Protein AF-A0A6G1SXD2-F1 (afdb_monomer)

Mean predicted aligned error: 7.58 Å

Sequence (155 aa):
MSASPTSVEAATDRDWDAAERQAWNWFQMHGAQRMQLVNFFLVGGAFLTAGVGAALEARLPWIALAVSLAGAAVSIYFWLLEVRTKALVKLGEEALMKLEERLADRTGFPEIELSKQAQLRRRRFRTYGQVIPCLYASALIGFLIAATWTLLTGL

Structure (mmCIF, N/CA/C/O backbone):
data_AF-A0A6G1SXD2-F1
#
_entry.id   AF-A0A6G1SXD2-F1
#
loop_
_atom_site.group_PDB
_atom_site.id
_atom_site.type_symbol
_atom_site.label_atom_id
_atom_site.label_alt_id
_atom_site.label_comp_id
_atom_site.label_asym_id
_atom_site.label_entity_id
_atom_site.label_seq_id
_atom_site.pdbx_PDB_ins_code
_atom_site.Cartn_x
_atom_site.Cartn_y
_atom_site.Cartn_z
_atom_site.occupancy
_atom_site.B_iso_or_equiv
_atom_site.auth_seq_id
_atom_site.auth_comp_id
_atom_site.auth_asym_id
_atom_site.auth_atom_id
_atom_site.pdbx_PDB_model_num
ATOM 1 N N . MET A 1 1 ? -21.290 29.179 21.287 1.00 41.34 1 MET A N 1
ATOM 2 C CA . MET A 1 1 ? -22.221 28.226 20.648 1.00 41.34 1 MET A CA 1
ATOM 3 C C . MET A 1 1 ? -21.741 26.819 20.985 1.00 41.34 1 MET A C 1
ATOM 5 O O . MET A 1 1 ? -21.084 26.166 20.190 1.00 41.34 1 MET A O 1
ATOM 9 N N . SER A 1 2 ? -21.936 26.440 22.247 1.00 44.78 2 SER A N 1
ATOM 10 C CA . SER A 1 2 ? -21.520 25.170 22.842 1.00 44.78 2 SER A CA 1
ATOM 11 C C . SER A 1 2 ? -22.700 24.209 22.778 1.00 44.78 2 SER A C 1
ATOM 13 O O . SER A 1 2 ? -23.769 24.538 23.294 1.00 44.78 2 SER A O 1
ATOM 15 N N . ALA A 1 3 ? -22.534 23.049 22.148 1.00 44.47 3 ALA A N 1
ATOM 16 C CA . ALA A 1 3 ? -23.523 21.987 22.260 1.00 44.47 3 ALA A CA 1
ATOM 17 C C . ALA A 1 3 ? -23.651 21.587 23.743 1.00 44.47 3 ALA A C 1
ATOM 19 O O . ALA A 1 3 ? -22.659 21.265 24.395 1.00 44.47 3 ALA A O 1
ATOM 20 N N . SER A 1 4 ? -24.871 21.701 24.267 1.00 45.16 4 SER A N 1
ATOM 21 C CA . SER A 1 4 ? -25.275 21.297 25.616 1.00 45.16 4 SER A CA 1
ATOM 22 C C . SER A 1 4 ? -25.042 19.790 25.836 1.00 45.16 4 SER A C 1
ATOM 24 O O . SER A 1 4 ? -25.273 19.019 24.903 1.00 45.16 4 SER A O 1
ATOM 26 N N . PRO A 1 5 ? -24.651 19.334 27.044 1.00 55.38 5 PRO A N 1
ATOM 27 C CA . PRO A 1 5 ? -24.387 17.921 27.359 1.00 55.38 5 PRO A CA 1
ATOM 28 C C . PRO A 1 5 ? -25.643 17.021 27.443 1.00 55.38 5 PRO A C 1
ATOM 30 O O . PRO A 1 5 ? -25.554 15.882 27.890 1.00 55.38 5 PRO A O 1
ATOM 33 N N . THR A 1 6 ? -26.811 17.496 27.005 1.00 55.91 6 THR A N 1
ATOM 34 C CA . THR A 1 6 ? -28.128 16.878 27.250 1.00 55.91 6 THR A CA 1
ATOM 35 C C . THR A 1 6 ? -28.685 16.032 26.094 1.00 55.91 6 THR A C 1
ATOM 37 O O . THR A 1 6 ? -29.820 15.588 26.171 1.00 55.91 6 THR A O 1
ATOM 40 N N . SER A 1 7 ? -27.939 15.780 25.010 1.00 51.31 7 SER A N 1
ATOM 41 C CA . SER A 1 7 ? -28.412 14.921 23.897 1.00 51.31 7 SER A CA 1
ATOM 42 C C . SER A 1 7 ? -27.834 13.500 23.885 1.00 51.31 7 SER A C 1
ATOM 44 O O . SER A 1 7 ? -28.155 12.719 22.995 1.00 51.31 7 SER A O 1
ATOM 46 N N . VAL A 1 8 ? -26.988 13.145 24.859 1.00 56.03 8 VAL A N 1
ATOM 47 C CA . VAL A 1 8 ? -26.473 11.768 25.050 1.00 56.03 8 VAL A CA 1
ATOM 48 C C . VAL A 1 8 ? -27.427 10.934 25.931 1.00 56.03 8 VAL A C 1
ATOM 50 O O . VAL A 1 8 ? -27.190 9.758 26.202 1.00 56.03 8 VAL A O 1
ATOM 53 N N . GLU A 1 9 ? -28.532 11.540 26.369 1.00 54.09 9 GLU A N 1
ATOM 54 C CA . GLU A 1 9 ? -29.556 10.945 27.221 1.00 54.09 9 GLU A CA 1
ATOM 55 C C . GLU A 1 9 ? -30.370 9.898 26.426 1.00 54.09 9 GLU A C 1
ATOM 57 O O . GLU A 1 9 ? -31.164 10.227 25.549 1.00 54.09 9 GLU A O 1
ATOM 62 N N . ALA A 1 10 ? -30.101 8.622 26.737 1.00 59.25 10 ALA A N 1
ATOM 63 C CA . ALA A 1 10 ? -30.770 7.396 26.284 1.00 59.25 10 ALA A CA 1
ATOM 64 C C . ALA A 1 10 ? -30.675 7.031 24.785 1.00 59.25 10 ALA A C 1
ATOM 66 O O . ALA A 1 10 ? -31.685 6.751 24.143 1.00 59.25 10 ALA A O 1
ATOM 67 N N . ALA A 1 11 ? -29.457 6.911 24.239 1.00 63.88 11 ALA A N 1
ATOM 68 C CA . ALA A 1 11 ? -29.261 6.064 23.055 1.00 63.88 11 ALA A CA 1
ATOM 69 C C . ALA A 1 11 ? -29.821 4.659 23.348 1.00 63.88 11 ALA A C 1
ATOM 71 O O . ALA A 1 11 ? -29.396 4.015 24.317 1.00 63.88 11 ALA A O 1
ATOM 72 N N . THR A 1 12 ? -30.799 4.227 22.551 1.00 80.62 12 THR A N 1
ATOM 73 C CA . THR A 1 12 ? -31.498 2.950 22.732 1.00 80.62 12 THR A CA 1
ATOM 74 C C . THR A 1 12 ? -30.554 1.789 22.436 1.00 80.62 12 THR A C 1
ATOM 76 O O . THR A 1 12 ? -29.571 1.963 21.719 1.00 80.62 12 THR A O 1
ATOM 79 N N . ASP A 1 13 ? -30.844 0.584 22.930 1.00 79.50 13 ASP A N 1
ATOM 80 C CA . ASP A 1 13 ? -30.020 -0.600 22.622 1.00 79.50 13 ASP A CA 1
ATOM 81 C C . ASP A 1 13 ? -29.855 -0.805 21.103 1.00 79.50 13 ASP A C 1
ATOM 83 O O . ASP A 1 13 ? -28.775 -1.139 20.626 1.00 79.50 13 ASP A O 1
ATOM 87 N N . ARG A 1 14 ? -30.877 -0.441 20.313 1.00 83.31 14 ARG A N 1
ATOM 88 C CA . ARG A 1 14 ? -30.807 -0.448 18.842 1.00 83.31 14 ARG A CA 1
ATOM 89 C C . ARG A 1 14 ? -29.760 0.511 18.271 1.00 83.31 14 ARG A C 1
ATOM 91 O O . ARG A 1 14 ? -29.146 0.183 17.255 1.00 83.31 14 ARG A O 1
ATOM 98 N N . ASP A 1 15 ? -29.568 1.673 18.891 1.00 87.56 15 ASP A N 1
ATOM 99 C CA . ASP A 1 15 ? -28.593 2.676 18.450 1.00 87.56 15 ASP A CA 1
ATOM 100 C C . ASP A 1 15 ? -27.161 2.211 18.747 1.00 87.56 15 ASP A C 1
ATOM 102 O O . ASP A 1 15 ? -26.261 2.411 17.928 1.00 87.56 15 ASP A O 1
ATOM 106 N N . TRP A 1 16 ? -26.956 1.522 19.875 1.00 84.44 16 TRP A N 1
ATOM 107 C CA . TRP A 1 16 ? -25.674 0.901 20.225 1.00 84.44 16 TRP A CA 1
ATOM 108 C C . TRP A 1 16 ? -25.320 -0.238 19.281 1.00 84.44 16 TRP A C 1
ATOM 110 O O . TRP A 1 16 ? -24.223 -0.242 18.721 1.00 84.44 16 TRP A O 1
ATOM 120 N N . ASP A 1 17 ? -26.273 -1.130 19.016 1.00 87.00 17 ASP A N 1
ATOM 121 C CA . ASP A 1 17 ? -26.084 -2.214 18.060 1.00 87.00 17 ASP A CA 1
ATOM 122 C C . ASP A 1 17 ? -25.762 -1.675 16.654 1.00 87.00 17 ASP A C 1
ATOM 124 O O . ASP A 1 17 ? -24.983 -2.259 15.898 1.00 87.00 17 ASP A O 1
ATOM 128 N N . ALA A 1 18 ? -26.390 -0.561 16.255 1.00 90.06 18 ALA A N 1
ATOM 129 C CA . ALA A 1 18 ? -26.115 0.087 14.977 1.00 90.06 18 ALA A CA 1
ATOM 130 C C . ALA A 1 18 ? -24.699 0.682 14.930 1.00 90.06 18 ALA A C 1
ATOM 132 O O . ALA A 1 18 ? -24.002 0.494 13.931 1.00 90.06 18 ALA A O 1
ATOM 133 N N . ALA A 1 19 ? -24.261 1.344 16.005 1.00 89.56 19 ALA A N 1
ATOM 134 C CA . ALA A 1 19 ? -22.915 1.901 16.115 1.00 89.56 19 ALA A CA 1
ATOM 135 C C . ALA A 1 19 ? -21.832 0.808 16.097 1.00 89.56 19 ALA A C 1
ATOM 137 O O . ALA A 1 19 ? -20.840 0.942 15.379 1.00 89.56 19 ALA A O 1
ATOM 138 N N . GLU A 1 20 ? -22.043 -0.294 16.821 1.00 89.19 20 GLU A N 1
ATOM 139 C CA . GLU A 1 20 ? -21.151 -1.457 16.820 1.00 89.19 20 GLU A CA 1
ATOM 140 C C . GLU A 1 20 ? -21.047 -2.079 15.431 1.00 89.19 20 GLU A C 1
ATOM 142 O O . GLU A 1 20 ? -19.945 -2.214 14.894 1.00 89.19 20 GLU A O 1
ATOM 147 N N . ARG A 1 21 ? -22.188 -2.365 14.790 1.00 92.81 21 ARG A N 1
ATOM 148 C CA . ARG A 1 21 ? -22.210 -2.893 13.419 1.00 92.81 21 ARG A CA 1
ATOM 149 C C . ARG A 1 21 ? -21.494 -1.970 12.442 1.00 92.81 21 ARG A C 1
ATOM 151 O O . ARG A 1 21 ? -20.744 -2.447 11.594 1.00 92.81 21 ARG A O 1
ATOM 158 N N . GLN A 1 22 ? -21.704 -0.660 12.539 1.00 93.44 22 GLN A N 1
ATOM 159 C CA . GLN A 1 22 ? -21.039 0.303 11.666 1.00 93.44 22 GLN A CA 1
ATOM 160 C C . GLN A 1 22 ? -19.518 0.301 11.871 1.00 93.44 22 GLN A C 1
ATOM 162 O O . GLN A 1 22 ? -18.776 0.226 10.889 1.00 93.44 22 GLN A O 1
ATOM 167 N N . ALA A 1 23 ? -19.052 0.363 13.123 1.00 93.06 23 ALA A N 1
ATOM 168 C CA . ALA A 1 23 ? -17.629 0.359 13.453 1.00 93.06 23 ALA A CA 1
ATOM 169 C C . ALA A 1 23 ? -16.952 -0.948 13.010 1.00 93.06 23 ALA A C 1
ATOM 171 O O . ALA A 1 23 ? -15.892 -0.921 12.378 1.00 93.06 23 ALA A O 1
ATOM 172 N N . TRP A 1 24 ? -17.608 -2.082 13.259 1.00 92.50 24 TRP A N 1
ATOM 173 C CA . TRP A 1 24 ? -17.146 -3.401 12.847 1.00 92.50 24 TRP A CA 1
ATOM 174 C C . TRP A 1 24 ? -17.070 -3.545 11.326 1.00 92.50 24 TRP A C 1
ATOM 176 O O . TRP A 1 24 ? -16.031 -3.943 10.798 1.00 92.50 24 TRP A O 1
ATOM 186 N N . ASN A 1 25 ? -18.124 -3.154 10.603 1.00 95.25 25 ASN A N 1
ATOM 187 C CA . ASN A 1 25 ? -18.147 -3.191 9.140 1.00 95.25 25 ASN A CA 1
ATOM 188 C C . ASN A 1 25 ? -17.048 -2.307 8.540 1.00 95.25 25 ASN A C 1
ATOM 190 O O . ASN A 1 25 ? -16.365 -2.720 7.603 1.00 95.25 25 ASN A O 1
ATOM 194 N N . TRP A 1 26 ? -16.833 -1.111 9.096 1.00 94.06 26 TRP A N 1
ATOM 195 C CA . TRP A 1 26 ? -15.759 -0.219 8.663 1.00 94.06 26 TRP A CA 1
ATOM 196 C C . TRP A 1 26 ? -14.376 -0.844 8.869 1.00 94.06 26 TRP A C 1
ATOM 198 O O . TRP A 1 26 ? -13.549 -0.824 7.952 1.00 94.06 26 TRP A O 1
ATOM 208 N N . PHE A 1 27 ? -14.121 -1.399 10.058 1.00 93.25 27 PHE A N 1
ATOM 209 C CA . PHE A 1 27 ? -12.867 -2.073 10.386 1.00 93.25 27 PHE A CA 1
ATOM 210 C C . PHE A 1 27 ? -12.615 -3.269 9.460 1.00 93.25 27 PHE A C 1
ATOM 212 O O . PHE A 1 27 ? -11.547 -3.357 8.849 1.00 93.25 27 PHE A O 1
ATOM 219 N N . GLN A 1 28 ? -13.611 -4.146 9.299 1.00 94.25 28 GLN A N 1
ATOM 220 C CA . GLN A 1 28 ? -13.518 -5.319 8.433 1.00 94.25 28 GLN A CA 1
ATOM 221 C C . GLN A 1 28 ? -13.253 -4.943 6.975 1.00 94.25 28 GLN A C 1
ATOM 223 O O . GLN A 1 28 ? -12.346 -5.501 6.358 1.00 94.25 28 GLN A O 1
ATOM 228 N N . MET A 1 29 ? -14.002 -3.979 6.432 1.00 94.69 29 MET A N 1
ATOM 229 C CA . MET A 1 29 ? -13.871 -3.553 5.039 1.00 94.69 29 MET A CA 1
ATOM 230 C C . MET A 1 29 ? -12.447 -3.077 4.731 1.00 94.69 29 MET A C 1
ATOM 232 O O . MET A 1 29 ? -11.819 -3.556 3.787 1.00 94.69 29 MET A O 1
ATOM 236 N N . HIS A 1 30 ? -11.899 -2.179 5.554 1.00 92.25 30 HIS A N 1
ATOM 237 C CA . HIS A 1 30 ? -10.548 -1.658 5.337 1.00 92.25 30 HIS A CA 1
ATOM 238 C C . HIS A 1 30 ? -9.460 -2.693 5.667 1.00 92.25 30 HIS A C 1
ATOM 240 O O . HIS A 1 30 ? -8.399 -2.697 5.039 1.00 92.25 30 HIS A O 1
ATOM 246 N N . GLY A 1 31 ? -9.720 -3.604 6.610 1.00 90.69 31 GLY A N 1
ATOM 247 C CA . GLY A 1 31 ? -8.841 -4.738 6.898 1.00 90.69 31 GLY A CA 1
ATOM 248 C C . GLY A 1 31 ? -8.714 -5.680 5.698 1.00 90.69 31 GLY A C 1
ATOM 249 O O . GLY A 1 31 ? -7.602 -6.041 5.309 1.00 90.69 31 GLY A O 1
ATOM 250 N N . ALA A 1 32 ? -9.838 -6.011 5.059 1.00 92.88 32 ALA A N 1
ATOM 251 C CA . ALA A 1 32 ? -9.879 -6.831 3.851 1.00 92.88 32 ALA A CA 1
ATOM 252 C C . ALA A 1 32 ? -9.231 -6.124 2.649 1.00 92.88 32 ALA A C 1
ATOM 254 O O . ALA A 1 32 ? -8.434 -6.733 1.930 1.00 92.88 32 ALA A O 1
ATOM 255 N N . GLN A 1 33 ? -9.495 -4.824 2.473 1.00 91.94 33 GLN A N 1
ATOM 256 C CA . GLN A 1 33 ? -8.901 -4.014 1.405 1.00 91.94 33 GLN A CA 1
ATOM 257 C C . GLN A 1 33 ? -7.365 -4.059 1.437 1.00 91.94 33 GLN A C 1
ATOM 259 O O . GLN A 1 33 ? -6.724 -4.152 0.391 1.00 91.94 33 GLN A O 1
ATOM 264 N N . ARG A 1 34 ? -6.761 -4.058 2.633 1.00 90.50 34 ARG A N 1
ATOM 265 C CA . ARG A 1 34 ? -5.307 -4.163 2.811 1.00 90.50 34 ARG A CA 1
ATOM 266 C C . ARG A 1 34 ? -4.732 -5.455 2.225 1.00 90.50 34 ARG A C 1
ATOM 268 O O . ARG A 1 34 ? -3.751 -5.411 1.488 1.00 90.50 34 ARG A O 1
ATO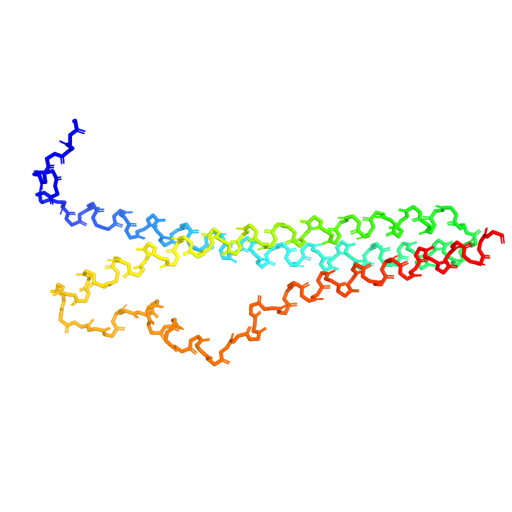M 275 N N . MET A 1 35 ? -5.352 -6.598 2.524 1.00 91.56 35 MET A N 1
ATOM 276 C CA . MET A 1 35 ? -4.915 -7.896 1.994 1.00 91.56 35 MET A CA 1
ATOM 277 C C . MET A 1 35 ? -5.102 -7.977 0.478 1.00 91.56 35 MET A C 1
ATOM 279 O O . MET A 1 35 ? -4.248 -8.513 -0.227 1.00 91.56 35 MET A O 1
ATOM 283 N N . GLN A 1 36 ? -6.186 -7.393 -0.038 1.00 94.81 36 GLN A N 1
ATOM 284 C CA . GLN A 1 36 ? -6.449 -7.361 -1.473 1.00 94.81 36 GLN A CA 1
ATOM 285 C C . GLN A 1 36 ? -5.409 -6.522 -2.237 1.00 94.81 36 GLN A C 1
ATOM 287 O O . GLN A 1 36 ? -4.932 -6.950 -3.287 1.00 94.81 36 GLN A O 1
ATOM 292 N N . LEU A 1 37 ? -5.001 -5.371 -1.689 1.00 93.81 37 LEU A N 1
ATOM 293 C CA . LEU A 1 37 ? -3.939 -4.534 -2.261 1.00 93.81 37 LEU A CA 1
ATOM 294 C C . LEU A 1 37 ? -2.600 -5.278 -2.343 1.00 93.81 37 LEU A C 1
ATOM 296 O O . LEU A 1 37 ? -1.937 -5.214 -3.376 1.00 93.81 37 LEU A O 1
ATOM 300 N N . VAL A 1 38 ? -2.225 -6.025 -1.300 1.00 93.56 38 VAL A N 1
ATOM 301 C CA . VAL A 1 38 ? -0.998 -6.841 -1.316 1.00 93.56 38 VAL A CA 1
ATOM 302 C C . VAL A 1 38 ? -1.052 -7.884 -2.432 1.00 93.56 38 VAL A C 1
ATOM 304 O O . VAL A 1 38 ? -0.090 -8.021 -3.185 1.00 93.56 38 VAL A O 1
ATOM 307 N N . ASN A 1 39 ? -2.182 -8.577 -2.593 1.00 95.38 39 ASN A N 1
ATOM 308 C CA . ASN A 1 39 ? -2.345 -9.574 -3.653 1.00 95.38 39 ASN A CA 1
ATOM 309 C C . ASN A 1 39 ? -2.203 -8.955 -5.051 1.00 95.38 39 ASN A C 1
ATOM 311 O O . ASN A 1 39 ? -1.472 -9.488 -5.885 1.00 95.38 39 ASN A O 1
ATOM 315 N N . PHE A 1 40 ? -2.846 -7.809 -5.301 1.00 95.94 40 PHE A N 1
ATOM 316 C CA . PHE A 1 40 ? -2.705 -7.106 -6.579 1.00 95.94 40 PHE A CA 1
ATOM 317 C C . PHE A 1 40 ? -1.274 -6.643 -6.835 1.00 95.94 40 PHE A C 1
ATOM 319 O O . PHE A 1 40 ? -0.794 -6.754 -7.962 1.00 95.94 40 PHE A O 1
ATOM 326 N N . PHE A 1 41 ? -0.578 -6.172 -5.799 1.00 96.56 41 PHE A N 1
ATOM 327 C CA . PHE A 1 41 ? 0.817 -5.783 -5.926 1.00 96.56 41 PHE A CA 1
ATOM 328 C C . PHE A 1 41 ? 1.723 -6.963 -6.269 1.00 96.56 41 PHE A C 1
ATOM 330 O O . PHE A 1 41 ? 2.576 -6.828 -7.135 1.00 96.56 41 PHE A O 1
ATOM 337 N N . LEU A 1 42 ? 1.548 -8.119 -5.623 1.00 96.38 42 LEU A N 1
ATOM 338 C CA . LEU A 1 42 ? 2.369 -9.299 -5.900 1.00 96.38 42 LEU A CA 1
ATOM 339 C C . LEU A 1 42 ? 2.196 -9.777 -7.343 1.00 96.38 42 LEU A C 1
ATOM 341 O O . LEU A 1 42 ? 3.183 -10.031 -8.029 1.00 96.38 42 LEU A O 1
ATOM 345 N N . VAL A 1 43 ? 0.951 -9.847 -7.820 1.00 97.69 43 VAL A N 1
ATOM 346 C CA . VAL A 1 43 ? 0.650 -10.261 -9.196 1.00 97.69 43 VAL A CA 1
ATOM 347 C C . VAL A 1 43 ? 1.167 -9.226 -10.197 1.00 97.69 43 VAL A C 1
ATOM 349 O O . VAL A 1 43 ? 1.935 -9.569 -11.093 1.00 97.69 43 VAL A O 1
ATOM 352 N N . GLY A 1 44 ? 0.798 -7.952 -10.036 1.00 96.94 44 GLY A N 1
ATOM 353 C CA . GLY A 1 44 ? 1.234 -6.879 -10.933 1.00 96.94 44 GLY A CA 1
ATOM 354 C C . GLY A 1 44 ? 2.751 -6.679 -10.920 1.00 96.94 44 GLY A C 1
ATOM 355 O O . GLY A 1 44 ? 3.363 -6.511 -11.971 1.00 96.94 44 GLY A O 1
ATOM 356 N N . GLY A 1 45 ? 3.370 -6.770 -9.744 1.00 96.44 45 GLY A N 1
ATOM 357 C CA . GLY A 1 45 ? 4.815 -6.720 -9.554 1.00 96.44 45 GLY A CA 1
ATOM 358 C C . GLY A 1 45 ? 5.525 -7.861 -10.274 1.00 96.44 45 GLY A C 1
ATOM 359 O O . GLY A 1 45 ? 6.470 -7.596 -11.007 1.00 96.44 45 GLY A O 1
ATOM 360 N N . ALA A 1 46 ? 5.030 -9.098 -10.164 1.00 97.19 46 ALA A N 1
ATOM 361 C CA . ALA A 1 46 ? 5.583 -10.236 -10.899 1.00 97.19 46 ALA A CA 1
ATOM 362 C C . ALA A 1 46 ? 5.528 -10.025 -12.422 1.00 97.19 46 ALA A C 1
ATOM 364 O O . ALA A 1 46 ? 6.523 -10.263 -13.106 1.00 97.19 46 ALA A O 1
ATOM 365 N N . PHE A 1 47 ? 4.408 -9.518 -12.951 1.00 98.00 47 PHE A N 1
ATOM 366 C CA . PHE A 1 47 ? 4.292 -9.181 -14.374 1.00 98.00 47 PHE A CA 1
ATOM 367 C C . PHE A 1 47 ? 5.268 -8.083 -14.800 1.00 98.00 47 PHE A C 1
ATOM 369 O O . PHE A 1 47 ? 5.911 -8.206 -15.840 1.00 98.00 47 PHE A O 1
ATOM 376 N N . LEU A 1 48 ? 5.412 -7.026 -14.001 1.00 97.56 48 LEU A N 1
ATOM 377 C CA . LEU A 1 48 ? 6.345 -5.936 -14.286 1.00 97.56 48 LEU A CA 1
ATOM 378 C C . LEU A 1 48 ? 7.798 -6.419 -14.249 1.00 97.56 48 LEU A C 1
ATOM 380 O O . LEU A 1 48 ? 8.564 -6.109 -15.156 1.00 97.56 48 LEU A O 1
ATOM 384 N N . THR A 1 49 ? 8.172 -7.227 -13.254 1.00 97.25 49 THR A N 1
ATOM 385 C CA . THR A 1 49 ? 9.504 -7.839 -13.166 1.00 97.25 49 THR A CA 1
ATOM 386 C C . THR A 1 49 ? 9.782 -8.747 -14.364 1.00 97.25 49 THR A C 1
ATOM 388 O O . THR A 1 49 ? 10.849 -8.642 -14.969 1.00 97.25 49 THR A O 1
ATOM 391 N N . ALA A 1 50 ? 8.822 -9.588 -14.760 1.00 97.69 50 ALA A N 1
ATOM 392 C CA . ALA A 1 50 ? 8.943 -10.414 -15.959 1.00 97.69 50 ALA A CA 1
ATOM 393 C C . ALA A 1 50 ? 9.074 -9.560 -17.233 1.00 97.69 50 ALA A C 1
ATOM 395 O O . ALA A 1 50 ? 9.896 -9.865 -18.092 1.00 97.69 50 ALA A O 1
ATOM 396 N N . GLY A 1 51 ? 8.322 -8.460 -17.330 1.00 96.75 51 GLY A N 1
ATOM 397 C CA . GLY A 1 51 ? 8.400 -7.512 -18.442 1.00 96.75 51 GLY A CA 1
ATOM 398 C C . GLY A 1 51 ? 9.771 -6.844 -18.568 1.00 96.75 51 GLY A C 1
ATOM 399 O O . GLY A 1 51 ? 10.289 -6.728 -19.677 1.00 96.75 51 GLY A O 1
ATOM 400 N N . VAL A 1 52 ? 10.395 -6.467 -17.444 1.00 96.12 52 VAL A N 1
ATOM 401 C CA . VAL A 1 52 ? 11.785 -5.978 -17.432 1.00 96.12 52 VAL A CA 1
ATOM 402 C C . VAL A 1 52 ? 12.736 -7.059 -17.947 1.00 96.12 52 VAL A C 1
ATOM 404 O O . VAL A 1 52 ? 13.530 -6.785 -18.844 1.00 96.12 52 VAL A O 1
ATOM 407 N N . GLY A 1 53 ? 12.635 -8.289 -17.430 1.00 94.88 53 GLY A N 1
ATOM 408 C CA . GLY A 1 53 ? 13.477 -9.411 -17.862 1.00 94.88 53 GLY A CA 1
ATOM 409 C C . GLY A 1 53 ? 13.366 -9.696 -19.362 1.00 94.88 53 GLY A C 1
ATOM 410 O O . GLY A 1 53 ? 14.381 -9.762 -20.051 1.00 94.88 53 GLY A O 1
ATOM 411 N N . ALA A 1 54 ? 12.140 -9.763 -19.885 1.00 97.19 54 ALA A N 1
ATOM 412 C CA . ALA A 1 54 ? 11.880 -9.994 -21.304 1.00 97.19 54 ALA A CA 1
ATOM 413 C C . ALA A 1 54 ? 12.422 -8.863 -22.198 1.00 97.19 54 ALA A C 1
ATOM 415 O O . ALA A 1 54 ? 12.992 -9.122 -23.257 1.00 97.19 54 ALA A O 1
ATOM 416 N N . ALA A 1 55 ? 12.284 -7.601 -21.776 1.00 95.31 55 ALA A N 1
ATOM 417 C CA . ALA A 1 55 ? 12.808 -6.461 -22.529 1.00 95.31 55 ALA A CA 1
ATOM 418 C C . ALA A 1 55 ? 14.346 -6.434 -22.560 1.00 95.31 55 ALA A C 1
ATOM 420 O O . ALA A 1 55 ? 14.936 -6.083 -23.586 1.00 95.31 55 ALA A O 1
ATOM 421 N N . LEU A 1 56 ? 14.995 -6.829 -21.459 1.00 93.19 56 LEU A N 1
ATOM 422 C CA . LEU A 1 56 ? 16.450 -6.975 -21.393 1.00 93.19 56 LEU A CA 1
ATOM 423 C C . LEU A 1 56 ? 16.944 -8.112 -22.298 1.00 93.19 56 LEU A C 1
ATOM 425 O O . LEU A 1 56 ? 17.899 -7.915 -23.048 1.00 93.19 56 LEU A O 1
ATOM 429 N N . GLU A 1 57 ? 16.274 -9.266 -22.283 1.00 94.94 57 GLU A N 1
ATOM 430 C CA . GLU A 1 57 ? 16.604 -10.410 -23.145 1.00 94.94 57 GLU A CA 1
ATOM 431 C C . GLU A 1 57 ? 16.474 -10.061 -24.635 1.00 94.94 57 GLU A C 1
ATOM 433 O O . GLU A 1 57 ? 17.361 -10.364 -25.434 1.00 94.94 57 GLU A O 1
ATOM 438 N N . ALA A 1 58 ? 15.421 -9.324 -24.999 1.00 94.81 58 ALA A N 1
ATOM 439 C CA . ALA A 1 58 ? 15.194 -8.842 -26.359 1.00 94.81 58 ALA A CA 1
ATOM 440 C C . ALA A 1 58 ? 16.132 -7.693 -26.788 1.00 94.81 58 ALA A C 1
ATOM 442 O O . ALA A 1 58 ? 16.031 -7.219 -27.919 1.00 94.81 58 ALA A O 1
ATOM 443 N N . ARG A 1 59 ? 17.039 -7.232 -25.910 1.00 92.56 59 ARG A N 1
ATOM 444 C CA . ARG A 1 59 ? 17.937 -6.082 -26.132 1.00 92.56 59 ARG A CA 1
ATOM 445 C C . ARG A 1 59 ? 17.189 -4.795 -26.497 1.00 92.56 59 ARG A C 1
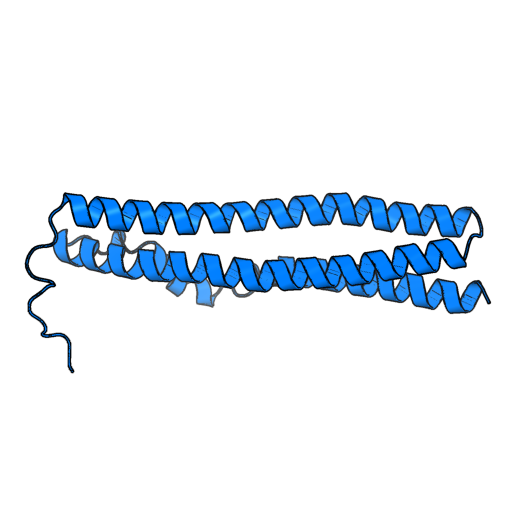ATOM 447 O O . ARG A 1 59 ? 17.613 -4.042 -27.372 1.00 92.56 59 ARG A O 1
ATOM 454 N N . LEU A 1 60 ? 16.078 -4.532 -25.811 1.00 94.31 60 LEU A N 1
ATOM 455 C CA . LEU A 1 60 ? 15.247 -3.338 -25.987 1.00 94.31 60 LEU A CA 1
ATOM 456 C C . LEU A 1 60 ? 15.417 -2.396 -24.778 1.00 94.31 60 LEU A C 1
ATOM 458 O O . LEU A 1 60 ? 14.522 -2.321 -23.930 1.00 94.31 60 LEU A O 1
ATOM 462 N N . PRO A 1 61 ? 16.546 -1.660 -24.668 1.00 92.19 61 PRO A N 1
ATOM 463 C CA . PRO A 1 61 ? 16.901 -0.917 -23.454 1.00 92.19 61 PRO A CA 1
ATOM 464 C C . PRO A 1 61 ? 15.882 0.173 -23.105 1.00 92.19 61 PRO A C 1
ATOM 466 O O . PRO A 1 61 ? 15.538 0.354 -21.941 1.00 92.19 61 PRO A O 1
ATOM 469 N N . TRP A 1 62 ? 15.310 0.848 -24.103 1.00 93.81 62 TRP A N 1
ATOM 470 C CA . TRP A 1 62 ? 14.281 1.866 -23.871 1.00 93.81 62 TRP A CA 1
ATOM 471 C C . TRP A 1 62 ? 12.993 1.291 -23.273 1.00 93.81 62 TRP A C 1
ATOM 473 O O . TRP A 1 62 ? 12.378 1.921 -22.414 1.00 93.81 62 TRP A O 1
ATOM 483 N N . ILE A 1 63 ?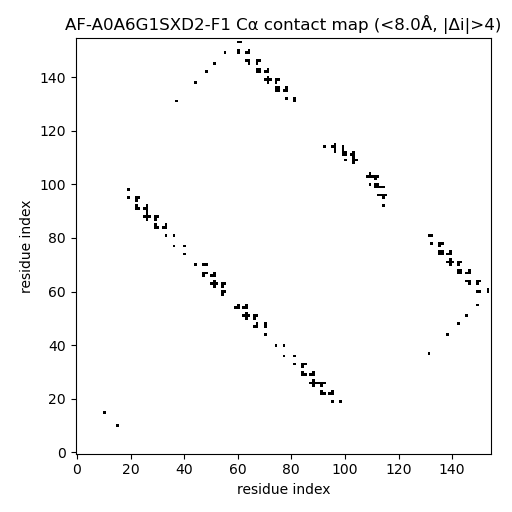 12.604 0.078 -23.680 1.00 95.25 63 ILE A N 1
ATOM 484 C CA . ILE A 1 63 ? 11.424 -0.603 -23.135 1.00 95.25 63 ILE A CA 1
ATOM 485 C C . ILE A 1 63 ? 11.728 -1.103 -21.722 1.00 95.25 63 ILE A C 1
ATOM 487 O O . ILE A 1 63 ? 10.927 -0.877 -20.818 1.00 95.25 63 ILE A O 1
ATOM 491 N N . ALA A 1 64 ? 12.900 -1.704 -21.499 1.00 95.00 64 ALA A N 1
ATOM 492 C CA . ALA A 1 64 ? 13.325 -2.139 -20.168 1.00 95.00 64 ALA A CA 1
ATOM 493 C C . ALA A 1 64 ? 13.367 -0.967 -19.169 1.00 95.00 64 ALA A C 1
ATOM 495 O O . ALA A 1 64 ? 12.881 -1.097 -18.041 1.00 95.00 64 ALA A O 1
ATOM 496 N N . LEU A 1 65 ? 13.857 0.201 -19.599 1.00 95.38 65 LEU A N 1
ATOM 497 C CA . LEU A 1 65 ? 13.851 1.427 -18.804 1.00 95.38 65 LEU A CA 1
ATOM 498 C C . LEU A 1 65 ? 12.424 1.898 -18.500 1.00 95.38 65 LEU A C 1
ATOM 500 O O . LEU A 1 65 ? 12.100 2.152 -17.340 1.00 95.38 65 LEU A O 1
ATOM 504 N N . ALA A 1 66 ? 11.558 1.980 -19.514 1.00 96.44 66 ALA A N 1
ATOM 505 C CA . ALA A 1 66 ? 10.174 2.415 -19.342 1.00 96.44 66 ALA A CA 1
ATOM 506 C C . ALA A 1 66 ? 9.394 1.509 -18.373 1.00 96.44 66 ALA A C 1
ATOM 508 O O . ALA A 1 66 ? 8.722 2.009 -17.469 1.00 96.44 66 ALA A O 1
ATOM 509 N N . VAL A 1 67 ? 9.523 0.184 -18.508 1.00 96.94 67 VAL A N 1
ATOM 510 C CA . VAL A 1 67 ? 8.857 -0.784 -17.620 1.00 96.94 67 VAL A CA 1
ATOM 511 C C . VAL A 1 67 ? 9.430 -0.713 -16.202 1.00 96.94 67 VAL A C 1
ATOM 513 O O . VAL A 1 67 ? 8.669 -0.769 -15.236 1.00 96.94 67 VAL A O 1
ATOM 516 N N . SER A 1 68 ? 10.743 -0.512 -16.052 1.00 96.62 68 SER A N 1
ATOM 517 C CA . SER A 1 68 ? 11.374 -0.343 -14.736 1.00 96.62 68 SER A CA 1
ATOM 518 C C . SER A 1 68 ? 10.882 0.921 -14.023 1.00 96.62 68 SER A C 1
ATOM 520 O O . SER A 1 68 ? 10.514 0.868 -12.850 1.00 96.62 68 SER A O 1
ATOM 522 N N . LEU A 1 69 ? 10.793 2.053 -14.729 1.00 96.94 69 LEU A N 1
ATOM 523 C CA . LEU A 1 69 ? 10.249 3.295 -14.172 1.00 96.94 69 LEU A CA 1
ATOM 524 C C . LEU A 1 69 ? 8.762 3.163 -13.820 1.00 96.94 69 LEU A C 1
ATOM 526 O O . LEU A 1 69 ? 8.340 3.632 -12.761 1.00 96.94 69 LEU A O 1
ATOM 530 N N . ALA A 1 70 ? 7.977 2.478 -14.656 1.00 97.62 70 ALA A N 1
ATOM 531 C CA . ALA A 1 70 ? 6.586 2.166 -14.346 1.00 97.62 70 ALA A CA 1
ATOM 532 C C . ALA A 1 70 ? 6.471 1.300 -13.079 1.00 97.62 70 ALA A C 1
ATOM 534 O O . ALA A 1 70 ? 5.660 1.603 -12.204 1.00 97.62 70 ALA A O 1
ATOM 535 N N . GLY A 1 71 ? 7.317 0.276 -12.926 1.00 97.44 71 GLY A N 1
ATOM 536 C CA . GLY A 1 71 ? 7.352 -0.568 -11.729 1.00 97.44 71 GLY A CA 1
ATOM 537 C C . GLY A 1 71 ? 7.743 0.184 -10.457 1.00 97.44 71 GLY A C 1
ATOM 538 O O . GLY A 1 71 ? 7.126 -0.013 -9.403 1.00 97.44 71 GLY A O 1
ATOM 539 N N . ALA A 1 72 ? 8.694 1.114 -10.554 1.00 97.62 72 ALA A N 1
ATOM 540 C CA . ALA A 1 72 ? 9.039 2.016 -9.461 1.00 97.62 72 ALA A CA 1
ATOM 541 C C . ALA A 1 72 ? 7.846 2.908 -9.068 1.00 97.62 72 ALA A C 1
ATOM 543 O O . ALA A 1 72 ? 7.490 2.981 -7.890 1.00 97.62 72 ALA A O 1
ATOM 544 N N . ALA A 1 73 ? 7.174 3.525 -10.045 1.00 97.69 73 ALA A N 1
ATOM 545 C CA . ALA A 1 73 ? 5.998 4.358 -9.796 1.00 97.69 73 ALA A CA 1
ATOM 546 C C . ALA A 1 73 ? 4.859 3.561 -9.137 1.00 97.69 73 ALA A C 1
ATOM 548 O O . ALA A 1 73 ? 4.311 3.989 -8.121 1.00 97.69 73 ALA A O 1
ATOM 549 N N . VAL A 1 74 ? 4.548 2.367 -9.653 1.00 97.19 74 VAL A N 1
ATOM 550 C CA . VAL A 1 74 ? 3.548 1.457 -9.070 1.00 97.19 74 VAL A CA 1
ATOM 551 C C . VAL A 1 74 ? 3.903 1.109 -7.623 1.00 97.19 74 VAL A C 1
ATOM 553 O O . VAL A 1 74 ? 3.041 1.196 -6.750 1.00 97.19 74 VAL A O 1
ATOM 556 N N . SER A 1 75 ? 5.167 0.795 -7.333 1.00 96.94 75 SER A N 1
ATOM 557 C CA . SER A 1 75 ? 5.622 0.488 -5.967 1.00 96.94 75 SER A CA 1
ATOM 558 C C . SER A 1 75 ? 5.396 1.654 -5.000 1.00 96.94 75 SER A C 1
ATOM 560 O O . SER A 1 75 ? 4.939 1.445 -3.875 1.00 96.94 75 SER A O 1
ATOM 562 N N . ILE A 1 76 ? 5.636 2.890 -5.450 1.00 96.56 76 ILE A N 1
ATOM 563 C CA . ILE A 1 76 ? 5.349 4.101 -4.669 1.00 96.56 76 ILE A CA 1
ATOM 564 C C . ILE A 1 76 ? 3.841 4.241 -4.428 1.00 96.56 76 ILE A C 1
ATOM 566 O O . ILE A 1 76 ? 3.424 4.426 -3.284 1.00 96.56 76 ILE A O 1
ATOM 570 N N . TYR A 1 77 ? 3.004 4.109 -5.463 1.00 96.62 77 TYR A N 1
ATOM 571 C CA . TYR A 1 77 ? 1.550 4.230 -5.312 1.00 96.62 77 TYR A CA 1
ATOM 572 C C . TYR A 1 77 ? 0.973 3.200 -4.335 1.00 96.62 77 TYR A C 1
ATOM 574 O O . TYR A 1 77 ? 0.187 3.566 -3.460 1.00 96.62 77 TYR A O 1
ATOM 582 N N . PHE A 1 78 ? 1.389 1.935 -4.429 1.00 95.88 78 PHE A N 1
ATOM 583 C CA . PHE A 1 78 ? 0.943 0.889 -3.505 1.00 95.88 78 PHE A CA 1
ATOM 584 C C . PHE A 1 78 ? 1.424 1.128 -2.071 1.00 95.88 78 PHE A C 1
ATOM 586 O O . PHE A 1 78 ? 0.661 0.901 -1.129 1.00 95.88 78 PHE A O 1
ATOM 593 N N . TRP A 1 79 ? 2.632 1.668 -1.886 1.00 94.56 79 TRP A N 1
ATOM 594 C CA . TRP A 1 79 ? 3.086 2.096 -0.565 1.00 94.56 79 TRP A CA 1
ATOM 595 C C . TRP A 1 79 ? 2.184 3.207 -0.005 1.00 94.56 79 TRP A C 1
ATOM 597 O O . TRP A 1 79 ? 1.688 3.085 1.117 1.00 94.56 79 TRP A O 1
ATOM 607 N N . LEU A 1 80 ? 1.884 4.257 -0.775 1.00 93.81 80 LEU A N 1
ATOM 608 C CA . LEU A 1 80 ? 0.987 5.329 -0.321 1.00 93.81 80 LEU A CA 1
ATOM 609 C C . LEU A 1 80 ? -0.413 4.800 0.035 1.00 93.81 80 LEU A C 1
ATOM 611 O O . LEU A 1 80 ? -0.978 5.189 1.063 1.00 93.81 80 LEU A O 1
ATOM 615 N N . LEU A 1 81 ? -0.956 3.889 -0.779 1.00 93.88 81 LEU A N 1
ATOM 616 C CA . LEU A 1 81 ? -2.236 3.235 -0.505 1.00 93.88 81 LEU A CA 1
ATOM 617 C C . LEU A 1 81 ? -2.198 2.438 0.801 1.00 93.88 81 LEU A C 1
ATOM 619 O O . LEU A 1 81 ? -3.123 2.549 1.598 1.00 93.88 81 LEU A O 1
ATOM 623 N N . GLU A 1 82 ? -1.127 1.697 1.073 1.00 93.06 82 GLU A N 1
ATOM 624 C CA . GLU A 1 82 ? -0.958 0.969 2.335 1.00 93.06 82 GLU A CA 1
ATOM 625 C C . GLU A 1 82 ? -0.913 1.901 3.547 1.00 93.06 82 GLU A C 1
ATOM 627 O O . GLU A 1 82 ? -1.561 1.619 4.558 1.00 93.06 82 GLU A O 1
ATOM 632 N N . VAL A 1 83 ? -0.195 3.029 3.463 1.00 91.50 83 VAL A N 1
ATOM 633 C CA . VAL A 1 83 ? -0.169 4.017 4.557 1.00 91.50 83 VAL A CA 1
ATOM 634 C C . VAL A 1 83 ? -1.580 4.528 4.842 1.00 91.50 83 VAL A C 1
ATOM 636 O O . VAL A 1 83 ? -2.000 4.569 6.002 1.00 91.50 83 VAL A O 1
ATOM 639 N N . ARG A 1 84 ? -2.335 4.863 3.789 1.00 93.00 84 ARG A N 1
ATOM 640 C CA . ARG A 1 84 ? -3.715 5.340 3.911 1.00 93.00 84 ARG A CA 1
ATOM 641 C C . ARG A 1 84 ? -4.639 4.269 4.487 1.00 93.00 84 ARG A C 1
ATOM 643 O O . ARG A 1 84 ? -5.338 4.537 5.460 1.00 93.00 84 ARG A O 1
ATOM 650 N N . THR A 1 85 ? -4.632 3.060 3.936 1.00 91.44 85 THR A N 1
ATOM 651 C CA . THR A 1 85 ? -5.498 1.961 4.388 1.00 91.44 85 THR A CA 1
ATOM 652 C C . THR A 1 85 ? -5.208 1.596 5.841 1.00 91.44 85 THR A C 1
ATOM 654 O O . THR A 1 85 ? -6.134 1.424 6.631 1.00 91.44 85 THR A O 1
ATOM 657 N N . LYS A 1 86 ? -3.934 1.579 6.248 1.00 90.38 86 LYS A N 1
ATOM 658 C CA . LYS A 1 86 ? -3.541 1.355 7.645 1.00 90.38 86 LYS A CA 1
ATOM 659 C C . LYS A 1 86 ? -4.122 2.409 8.593 1.00 90.38 86 LYS A C 1
ATOM 661 O O . LYS A 1 86 ? -4.537 2.055 9.695 1.00 90.38 86 LYS A O 1
ATOM 666 N N . ALA A 1 87 ? -4.170 3.676 8.181 1.00 91.44 87 ALA A N 1
ATOM 667 C CA . ALA A 1 87 ? -4.803 4.733 8.969 1.00 91.44 87 ALA A CA 1
ATOM 668 C C . ALA A 1 87 ? -6.327 4.535 9.080 1.00 91.44 87 ALA A C 1
ATOM 670 O O . ALA A 1 87 ? -6.882 4.689 10.165 1.00 91.44 87 ALA A O 1
ATOM 671 N N . LEU A 1 88 ? -6.993 4.124 7.995 1.00 92.62 88 LEU A N 1
ATOM 672 C CA . LEU A 1 88 ? -8.441 3.866 7.979 1.00 92.62 88 LEU A CA 1
ATOM 673 C C . LEU A 1 88 ? -8.845 2.673 8.854 1.00 92.62 88 LEU A C 1
ATOM 675 O O . LEU A 1 88 ? -9.835 2.758 9.580 1.00 92.62 88 LEU A O 1
ATOM 679 N N . VAL A 1 89 ? -8.053 1.594 8.838 1.00 91.81 89 VAL A N 1
ATOM 680 C CA . VAL A 1 89 ? -8.231 0.451 9.749 1.00 91.81 89 VAL A CA 1
ATOM 681 C C . VAL A 1 89 ? -8.102 0.904 11.199 1.00 91.81 89 VAL A C 1
ATOM 683 O O . VAL A 1 89 ? -8.921 0.530 12.033 1.00 91.81 89 VAL A O 1
ATOM 686 N N . LYS A 1 90 ? -7.105 1.746 11.496 1.00 90.25 90 LYS A N 1
ATOM 687 C CA . LYS A 1 90 ? -6.873 2.242 12.853 1.00 90.25 90 LYS A CA 1
ATOM 688 C C . LYS A 1 90 ? -8.030 3.105 13.369 1.00 90.25 90 LYS A C 1
ATOM 690 O O . LYS A 1 90 ? -8.379 2.993 14.535 1.00 90.25 90 LYS A O 1
ATOM 695 N N . LEU A 1 91 ? -8.665 3.903 12.509 1.00 91.56 91 LEU A N 1
ATOM 696 C CA . LEU A 1 91 ? -9.877 4.649 12.874 1.00 91.56 91 LEU A CA 1
ATOM 697 C C . LEU A 1 91 ? -11.031 3.715 13.278 1.00 91.56 91 LEU A C 1
ATOM 699 O O . LEU A 1 91 ? -11.724 3.991 14.254 1.00 91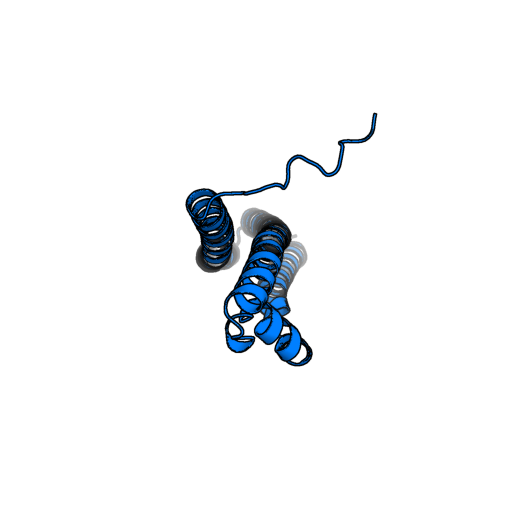.56 91 LEU A O 1
ATOM 703 N N . GLY A 1 92 ? -11.212 2.597 12.565 1.00 91.69 92 GLY A N 1
ATOM 704 C CA . GLY A 1 92 ? -12.188 1.567 12.940 1.00 91.69 92 GLY A CA 1
ATOM 705 C C . GLY A 1 92 ? -11.835 0.867 14.256 1.00 91.69 92 GLY A C 1
ATOM 706 O O . GLY A 1 92 ? -12.702 0.691 15.105 1.00 91.69 92 GLY A O 1
ATOM 707 N N . GLU A 1 93 ? -10.553 0.537 14.450 1.00 91.12 93 GLU A N 1
ATOM 708 C CA . GLU A 1 93 ? -10.013 -0.043 15.693 1.00 91.12 93 GLU A CA 1
ATOM 709 C C . GLU A 1 93 ? -10.289 0.876 16.901 1.00 91.12 93 GLU A C 1
ATOM 711 O O . GLU A 1 93 ? -10.803 0.430 17.921 1.00 91.12 93 GLU A O 1
ATOM 716 N N . GLU A 1 94 ? -10.015 2.178 16.777 1.00 91.31 94 GLU A N 1
ATOM 717 C CA . GLU A 1 94 ? -10.245 3.169 17.839 1.00 91.31 94 GLU A CA 1
ATOM 718 C C . GLU A 1 94 ? -11.737 3.375 18.154 1.00 91.31 94 GLU A C 1
ATOM 720 O O . GLU A 1 94 ? -12.095 3.620 19.308 1.00 91.31 94 GLU A O 1
ATOM 725 N N . ALA A 1 95 ? -12.617 3.274 17.152 1.00 91.88 95 ALA A N 1
ATOM 726 C CA . ALA A 1 95 ? -14.062 3.325 17.363 1.00 91.88 95 ALA A CA 1
ATOM 727 C C . ALA A 1 95 ? -14.570 2.079 18.109 1.00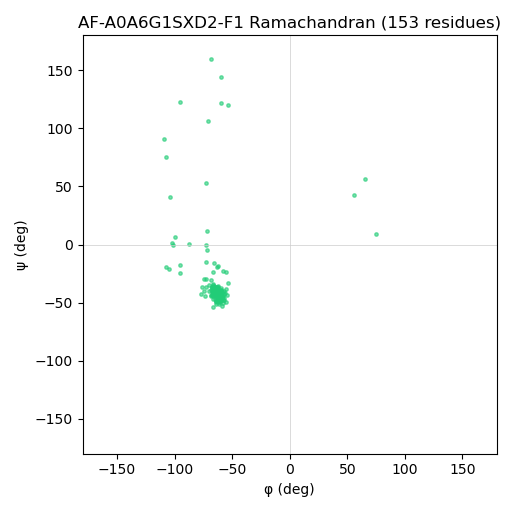 91.88 95 ALA A C 1
ATOM 729 O O . ALA A 1 95 ? -15.328 2.220 19.068 1.00 91.88 95 ALA A O 1
ATOM 730 N N . LEU A 1 96 ? -14.108 0.886 17.715 1.00 91.62 96 LEU A N 1
ATOM 731 C CA . LEU A 1 96 ? -14.443 -0.378 18.377 1.00 91.62 96 LEU A CA 1
ATOM 732 C C . LEU A 1 96 ? -13.984 -0.394 19.835 1.00 91.62 96 LEU A C 1
ATOM 734 O O . LEU A 1 96 ? -14.774 -0.740 20.703 1.00 91.62 96 LEU A O 1
ATOM 738 N N . MET A 1 97 ? -12.771 0.080 20.133 1.00 90.62 97 MET A N 1
ATOM 739 C CA . MET A 1 97 ? -12.278 0.159 21.515 1.00 90.62 97 MET A CA 1
ATOM 740 C C . MET A 1 97 ? -13.210 0.941 22.447 1.00 90.62 97 MET A C 1
ATOM 742 O O . MET A 1 97 ? -13.458 0.509 23.566 1.00 90.62 97 MET A O 1
ATOM 746 N N . LYS A 1 98 ? -13.742 2.083 21.992 1.00 90.00 98 LYS A N 1
ATOM 747 C CA . LYS A 1 98 ? -14.665 2.904 22.797 1.00 90.00 98 LYS A CA 1
ATOM 748 C C . LYS A 1 98 ? -16.011 2.217 23.029 1.00 90.00 98 LYS A C 1
ATOM 750 O O . LYS A 1 98 ? -16.676 2.496 24.024 1.00 90.00 98 LYS A O 1
ATOM 755 N N . LEU A 1 99 ? -16.442 1.385 22.083 1.00 88.88 99 LEU A N 1
ATOM 756 C CA . LEU A 1 99 ? -17.679 0.614 22.194 1.00 88.88 99 LEU A CA 1
ATOM 757 C C . LEU A 1 99 ? -17.484 -0.593 23.118 1.00 88.88 99 LEU A C 1
ATOM 759 O O . LEU A 1 99 ? -18.316 -0.814 23.991 1.00 88.88 99 LEU A O 1
ATOM 763 N N . GLU A 1 100 ? -16.358 -1.299 22.993 1.00 90.12 100 GLU A N 1
ATOM 764 C CA . GLU A 1 100 ? -15.971 -2.404 23.876 1.00 90.12 100 GLU A CA 1
ATOM 765 C C . GLU A 1 100 ? -15.816 -1.952 25.336 1.00 90.12 100 GLU A C 1
ATOM 767 O O . GLU A 1 100 ? -16.332 -2.621 26.223 1.00 90.12 100 GLU A O 1
ATOM 772 N N . GLU A 1 101 ? -15.171 -0.808 25.596 1.00 89.31 101 GLU A N 1
ATOM 773 C CA . GLU A 1 101 ? -15.003 -0.253 26.953 1.00 89.31 101 GLU A CA 1
ATOM 774 C C . GLU A 1 101 ? -16.364 0.004 27.620 1.00 89.31 101 GLU A C 1
ATOM 776 O O . GLU A 1 101 ? -16.624 -0.428 28.741 1.00 89.31 101 GLU A O 1
ATOM 781 N N . ARG A 1 102 ? -17.305 0.602 26.880 1.00 85.44 102 ARG A N 1
ATOM 782 C CA . ARG A 1 102 ? -18.674 0.817 27.371 1.00 85.44 102 ARG A CA 1
ATOM 783 C C . ARG A 1 102 ? -19.442 -0.484 27.582 1.00 85.44 102 ARG A C 1
ATOM 785 O O . ARG A 1 102 ? -20.285 -0.557 28.476 1.00 85.44 102 ARG A O 1
ATOM 792 N N . LEU A 1 103 ? -19.201 -1.490 26.745 1.00 86.50 103 LEU A N 1
ATOM 793 C CA . LEU A 1 103 ? -19.823 -2.802 26.889 1.00 86.50 103 LEU A CA 1
ATOM 794 C C . LEU A 1 103 ? -19.266 -3.540 28.114 1.00 86.50 103 LEU A C 1
ATOM 796 O O . LEU A 1 103 ? -20.039 -4.135 28.865 1.00 86.50 103 LEU A O 1
ATOM 800 N N . ALA A 1 104 ? -17.962 -3.444 28.366 1.00 87.75 104 ALA A N 1
ATOM 801 C CA . ALA A 1 104 ? -17.321 -3.963 29.569 1.00 87.75 104 ALA A CA 1
ATOM 802 C C . ALA A 1 104 ? -17.883 -3.298 30.836 1.00 87.75 104 ALA A C 1
ATOM 804 O O . ALA A 1 104 ? -18.269 -4.007 31.764 1.00 87.75 104 ALA A O 1
ATOM 805 N N . ASP A 1 105 ? -18.039 -1.970 30.839 1.00 86.94 105 ASP A N 1
ATOM 806 C CA . ASP A 1 105 ? -18.627 -1.224 31.962 1.00 86.94 105 ASP A CA 1
ATOM 807 C C . ASP A 1 105 ? -20.066 -1.668 32.276 1.00 86.94 105 ASP A C 1
ATOM 809 O O . ASP A 1 105 ? -20.456 -1.771 33.439 1.00 86.94 105 ASP A O 1
ATOM 813 N N . ARG A 1 106 ? -20.874 -1.947 31.243 1.00 83.75 106 ARG A N 1
ATOM 814 C CA . ARG A 1 106 ? -22.274 -2.380 31.409 1.00 83.75 106 ARG A CA 1
ATOM 815 C C . ARG A 1 106 ? -22.412 -3.832 31.847 1.00 83.75 106 ARG A C 1
ATOM 817 O O . ARG A 1 106 ? -23.348 -4.163 32.569 1.00 83.75 106 ARG A O 1
ATOM 824 N N . THR A 1 107 ? -21.538 -4.702 31.355 1.00 85.44 107 THR A N 1
ATOM 825 C CA . TH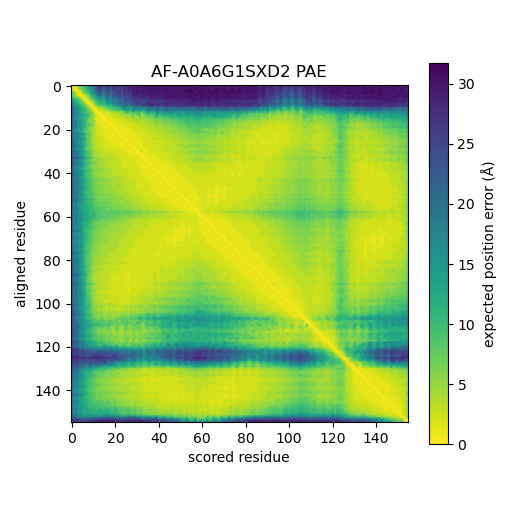R A 1 107 ? -21.652 -6.154 31.555 1.00 85.44 107 THR A CA 1
ATOM 826 C C . THR A 1 107 ? -20.824 -6.657 32.735 1.00 85.44 107 THR A C 1
ATOM 828 O O . THR A 1 107 ? -21.083 -7.749 33.232 1.00 85.44 107 THR A O 1
ATOM 831 N N . GLY A 1 108 ? -19.850 -5.870 33.203 1.00 84.69 108 GLY A N 1
ATOM 832 C CA . GLY A 1 108 ? -18.904 -6.265 34.245 1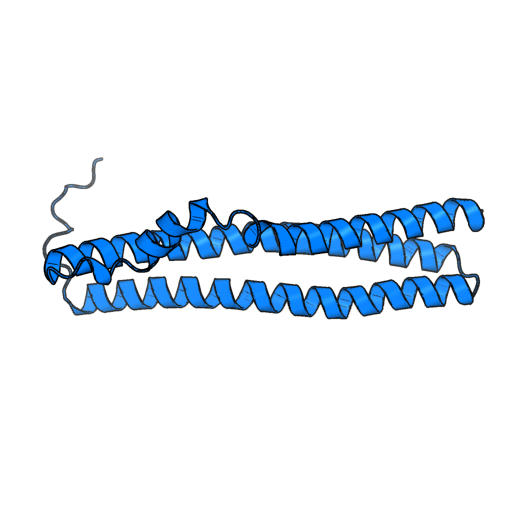.00 84.69 108 GLY A CA 1
ATOM 833 C C . GLY A 1 108 ? -17.827 -7.247 33.769 1.00 84.69 108 GLY A C 1
ATOM 834 O O . GLY A 1 108 ? -17.092 -7.770 34.603 1.00 84.69 108 GLY A O 1
ATOM 835 N N . PHE A 1 109 ? -17.723 -7.500 32.457 1.00 86.00 109 PHE A N 1
ATOM 836 C CA . PHE A 1 109 ? -16.759 -8.430 31.858 1.00 86.00 109 PHE A CA 1
ATOM 837 C C . PHE A 1 109 ? -15.672 -7.669 31.078 1.00 86.00 109 PHE A C 1
ATOM 839 O O . PHE A 1 109 ? -15.840 -7.399 29.882 1.00 86.00 109 PHE A O 1
ATOM 846 N N . PRO A 1 110 ? -14.541 -7.312 31.717 1.00 81.38 110 PRO A N 1
ATOM 847 C CA . PRO A 1 110 ? -13.446 -6.588 31.063 1.00 81.38 110 PRO A CA 1
ATOM 848 C C . PRO A 1 110 ? -12.754 -7.403 29.959 1.00 81.38 110 PRO A C 1
ATOM 850 O O . PRO A 1 110 ? -12.046 -6.850 29.116 1.00 81.38 110 PRO A O 1
ATOM 853 N N . GLU A 1 111 ? -12.962 -8.720 29.912 1.00 84.88 111 GLU A N 1
ATOM 854 C CA . GLU A 1 111 ? -12.405 -9.601 28.886 1.00 84.88 111 GLU A CA 1
ATOM 855 C C . GLU A 1 111 ? -12.909 -9.273 27.470 1.00 84.88 111 GLU A C 1
ATOM 857 O O . GLU A 1 111 ? -12.244 -9.638 26.498 1.00 84.88 111 GLU A O 1
ATOM 862 N N . ILE A 1 112 ? -14.033 -8.553 27.350 1.00 85.06 112 ILE A N 1
ATOM 863 C CA . ILE A 1 112 ? -14.639 -8.131 26.078 1.00 85.06 112 ILE A CA 1
ATOM 864 C C . ILE A 1 112 ? -13.833 -7.006 25.396 1.00 85.06 112 ILE A C 1
ATOM 866 O O . ILE A 1 112 ? -13.974 -6.800 24.193 1.00 85.06 112 ILE A O 1
ATOM 870 N N . GLU A 1 113 ? -12.917 -6.336 26.110 1.00 85.94 113 GLU A N 1
ATOM 871 C CA . GLU A 1 113 ? -12.006 -5.311 25.565 1.00 85.94 113 GLU A CA 1
ATOM 872 C C . GLU A 1 113 ? -10.880 -5.909 24.683 1.00 85.94 113 GLU A C 1
ATOM 874 O O . GLU A 1 113 ? -9.681 -5.673 24.893 1.00 85.94 113 GLU A O 1
ATOM 879 N N . LEU A 1 114 ? -11.249 -6.722 23.690 1.00 85.50 114 LEU A N 1
ATOM 880 C CA . LEU A 1 114 ? -10.349 -7.443 22.788 1.00 85.50 114 LEU A CA 1
ATOM 881 C C . LEU A 1 114 ? -9.393 -6.499 22.054 1.00 85.50 114 LEU A C 1
ATOM 883 O O . LEU A 1 114 ? -8.196 -6.787 21.943 1.00 85.50 114 LEU A O 1
ATOM 887 N N . SER A 1 115 ? -9.889 -5.356 21.585 1.00 83.06 115 SER A N 1
ATOM 888 C CA . SER A 1 115 ? -9.107 -4.377 20.829 1.00 83.06 115 SER A CA 1
ATOM 889 C C . SER A 1 115 ? -8.045 -3.709 21.713 1.00 83.06 115 SER A C 1
ATOM 891 O O . SER A 1 115 ? -6.887 -3.551 21.312 1.00 83.06 115 SER A O 1
ATOM 893 N N . LYS A 1 116 ? -8.385 -3.403 22.969 1.00 82.50 116 LYS A N 1
ATOM 894 C CA . LYS A 1 116 ? -7.451 -2.845 23.962 1.00 82.50 116 LYS A CA 1
ATOM 895 C C . LYS A 1 116 ? -6.394 -3.869 24.374 1.00 82.50 116 LYS A C 1
ATOM 897 O O . LYS A 1 116 ? -5.202 -3.555 24.404 1.00 82.50 116 LYS A O 1
ATOM 902 N N . GLN A 1 117 ? -6.795 -5.118 24.615 1.00 82.88 117 GLN A N 1
ATOM 903 C CA . GLN A 1 117 ? -5.865 -6.215 24.897 1.00 82.88 117 GLN A CA 1
ATOM 904 C C . GLN A 1 117 ? -4.913 -6.470 23.718 1.00 82.88 117 GLN A C 1
ATOM 906 O O . GLN A 1 117 ? -3.707 -6.665 23.919 1.00 82.88 117 GLN A O 1
ATOM 911 N N . ALA A 1 118 ? -5.417 -6.406 22.481 1.00 80.69 118 ALA A N 1
ATOM 912 C CA . ALA A 1 118 ? -4.605 -6.501 21.274 1.00 80.69 118 ALA A CA 1
ATOM 913 C C . ALA A 1 118 ? -3.570 -5.366 21.199 1.00 80.69 118 ALA A C 1
ATOM 915 O O . ALA A 1 118 ? -2.404 -5.628 20.891 1.00 80.69 118 ALA A O 1
ATOM 916 N N . GLN A 1 119 ? -3.942 -4.130 21.555 1.00 76.12 119 GLN A N 1
ATOM 917 C CA . GLN A 1 119 ? -3.010 -2.999 21.629 1.00 76.12 119 GLN A CA 1
ATOM 918 C C . GLN A 1 119 ? -1.953 -3.144 22.727 1.00 76.12 119 GLN A C 1
ATOM 920 O O . GLN A 1 119 ? -0.777 -2.860 22.482 1.00 76.12 119 GLN A O 1
ATOM 925 N N . LEU A 1 120 ? -2.321 -3.634 23.912 1.00 73.25 120 LEU A N 1
ATOM 926 C CA . LEU A 1 120 ? -1.364 -3.875 24.996 1.00 73.25 120 LEU A CA 1
ATOM 927 C C . LEU A 1 120 ? -0.353 -4.969 24.614 1.00 73.25 120 LEU A C 1
ATOM 929 O O . LEU A 1 120 ? 0.853 -4.801 24.819 1.00 73.25 120 LEU A O 1
ATOM 933 N N . ARG A 1 121 ? -0.803 -6.040 23.943 1.00 69.12 121 ARG A N 1
ATOM 934 C CA . ARG A 1 121 ? 0.091 -7.054 23.348 1.00 69.12 121 ARG A CA 1
ATOM 935 C C . ARG A 1 121 ? 0.928 -6.509 22.181 1.00 69.12 121 ARG A C 1
ATOM 937 O O . ARG A 1 121 ? 2.026 -7.010 21.919 1.00 69.12 121 ARG A O 1
ATOM 944 N N . ARG A 1 122 ? 0.477 -5.444 21.508 1.00 62.38 122 ARG A N 1
ATOM 945 C CA . ARG A 1 122 ? 1.146 -4.817 20.350 1.00 62.38 122 ARG A CA 1
ATOM 946 C C . ARG A 1 122 ? 2.527 -4.238 20.673 1.00 62.38 122 ARG A C 1
ATOM 948 O O . ARG A 1 122 ? 3.322 -4.087 19.746 1.00 62.38 122 ARG A O 1
ATOM 955 N N . ARG A 1 123 ? 2.879 -3.992 21.949 1.00 55.09 123 ARG A N 1
ATOM 956 C CA . ARG A 1 123 ? 4.238 -3.545 22.347 1.00 55.09 123 ARG A CA 1
ATOM 957 C C . ARG A 1 123 ? 5.353 -4.516 21.922 1.00 55.09 123 ARG A C 1
ATOM 959 O O . ARG A 1 123 ? 6.486 -4.074 21.759 1.00 55.09 123 ARG A O 1
ATOM 966 N N . ARG A 1 124 ? 5.050 -5.801 21.689 1.00 45.56 124 ARG A N 1
ATOM 967 C CA . ARG A 1 124 ? 6.023 -6.813 21.222 1.00 45.56 124 ARG A CA 1
ATOM 968 C C . ARG A 1 124 ? 6.026 -7.002 19.693 1.00 45.56 124 ARG A C 1
ATOM 970 O O . ARG A 1 124 ? 7.045 -7.388 19.135 1.00 45.56 124 ARG A O 1
ATOM 977 N N . PHE A 1 125 ? 4.930 -6.684 18.999 1.00 44.69 125 PHE A N 1
ATOM 978 C CA . PHE A 1 125 ? 4.721 -6.991 17.573 1.00 44.69 125 PHE A CA 1
ATOM 979 C C . PHE A 1 125 ? 4.890 -5.777 16.639 1.00 44.69 125 PHE A C 1
ATOM 981 O O . PHE A 1 125 ? 4.153 -5.619 15.663 1.00 44.69 125 PHE A O 1
ATOM 988 N N . ARG A 1 126 ? 5.892 -4.920 16.894 1.00 52.62 126 ARG A N 1
ATOM 989 C CA . ARG A 1 126 ? 6.259 -3.810 15.984 1.00 52.62 126 ARG A CA 1
ATOM 990 C C . ARG A 1 126 ? 6.572 -4.284 14.554 1.00 52.62 126 ARG A C 1
ATOM 992 O O . ARG A 1 126 ? 6.388 -3.521 13.612 1.00 52.62 126 ARG A O 1
ATOM 999 N N . THR A 1 127 ? 6.960 -5.546 14.394 1.00 58.66 127 THR A N 1
ATOM 1000 C CA . THR A 1 127 ? 7.512 -6.108 13.158 1.00 58.66 127 THR A CA 1
ATOM 1001 C C . THR A 1 127 ? 6.469 -6.341 12.060 1.00 58.66 127 THR A C 1
ATOM 1003 O O . THR A 1 127 ? 6.731 -6.025 10.905 1.00 58.66 127 THR A O 1
ATOM 1006 N N . TYR A 1 128 ? 5.254 -6.816 12.374 1.00 56.28 128 TYR A N 1
ATOM 1007 C CA . TYR A 1 128 ? 4.293 -7.225 11.328 1.00 56.28 128 TYR A CA 1
ATOM 1008 C C . TYR A 1 128 ? 3.720 -6.036 10.536 1.00 56.28 128 TYR A C 1
ATOM 1010 O O . TYR A 1 128 ? 3.516 -6.102 9.326 1.00 56.28 128 TYR A O 1
ATOM 1018 N N . GLY A 1 129 ? 3.522 -4.892 11.201 1.00 67.94 129 GLY A N 1
ATOM 1019 C CA . GLY A 1 129 ? 3.034 -3.663 10.566 1.00 67.94 129 GLY A CA 1
ATOM 1020 C C . GLY A 1 129 ? 4.047 -2.964 9.652 1.00 67.94 129 GLY A C 1
ATOM 1021 O O . GLY A 1 129 ? 3.686 -1.944 9.059 1.00 67.94 129 GLY A O 1
ATOM 1022 N N . GLN A 1 130 ? 5.283 -3.470 9.586 1.00 76.06 130 GLN A N 1
ATOM 1023 C CA . GLN A 1 130 ? 6.382 -2.957 8.764 1.00 76.06 130 GLN A CA 1
ATOM 1024 C C . GLN A 1 130 ? 6.700 -3.869 7.569 1.00 76.06 130 GLN A C 1
ATOM 1026 O O . GLN A 1 130 ? 7.251 -3.382 6.591 1.00 76.06 130 GLN A O 1
ATOM 1031 N N . VAL A 1 131 ? 6.291 -5.146 7.594 1.00 85.50 131 VAL A N 1
ATOM 1032 C CA . VAL A 1 131 ? 6.597 -6.115 6.523 1.00 85.50 131 VAL A CA 1
ATOM 1033 C C . VAL A 1 131 ? 6.043 -5.672 5.168 1.00 85.50 131 VAL A C 1
ATOM 1035 O O . VAL A 1 131 ? 6.770 -5.682 4.182 1.00 85.50 131 VAL A O 1
ATOM 1038 N N . ILE A 1 132 ? 4.778 -5.248 5.114 1.00 87.44 132 ILE A N 1
ATOM 1039 C CA . ILE A 1 132 ? 4.134 -4.845 3.854 1.00 87.44 132 ILE A CA 1
ATOM 1040 C C . ILE A 1 132 ? 4.794 -3.582 3.254 1.00 87.44 132 ILE A C 1
ATOM 1042 O O . ILE A 1 132 ? 5.155 -3.607 2.081 1.00 87.44 132 ILE A O 1
ATOM 1046 N N . PRO A 1 133 ? 5.059 -2.505 4.020 1.00 88.75 133 PRO A N 1
ATOM 1047 C CA . PRO A 1 133 ? 5.878 -1.397 3.524 1.00 88.75 133 PRO A CA 1
ATOM 1048 C C . PRO A 1 133 ? 7.284 -1.813 3.064 1.00 88.75 133 PRO A C 1
ATOM 1050 O O . PRO A 1 133 ? 7.751 -1.330 2.036 1.00 88.75 133 PRO A O 1
ATOM 1053 N N . CYS A 1 134 ? 7.952 -2.724 3.784 1.00 90.62 134 CYS A N 1
ATOM 1054 C CA . CYS A 1 134 ? 9.259 -3.248 3.376 1.00 90.62 134 CYS A CA 1
ATOM 1055 C C . CYS A 1 134 ? 9.189 -4.010 2.047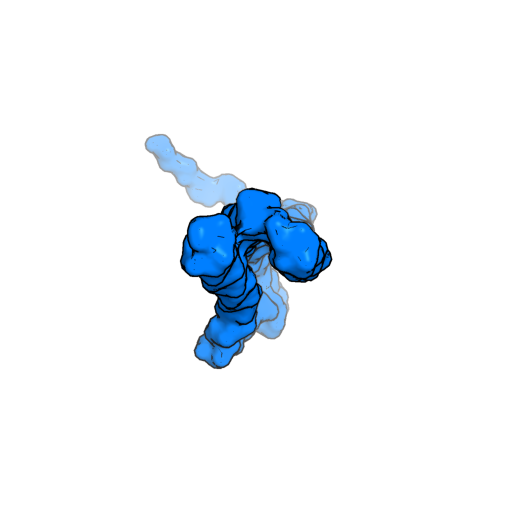 1.00 90.62 134 CYS A C 1
ATOM 1057 O O . CYS A 1 134 ? 10.103 -3.881 1.237 1.00 90.62 134 CYS A O 1
ATOM 1059 N N . LEU A 1 135 ? 8.106 -4.750 1.794 1.00 93.19 135 LEU A N 1
ATOM 1060 C CA . LEU A 1 135 ? 7.863 -5.414 0.515 1.00 93.19 135 LEU A CA 1
ATOM 1061 C C . LEU A 1 135 ? 7.836 -4.390 -0.630 1.00 93.19 135 LEU A C 1
ATOM 1063 O O . LEU A 1 135 ? 8.612 -4.522 -1.577 1.00 93.19 135 LEU A O 1
ATOM 1067 N N . TYR A 1 136 ? 7.025 -3.333 -0.517 1.00 94.06 136 TYR A N 1
ATOM 1068 C CA . TYR A 1 136 ? 6.954 -2.287 -1.547 1.00 94.06 136 TYR A CA 1
ATOM 1069 C C . TYR A 1 136 ? 8.284 -1.547 -1.723 1.00 94.06 136 TYR A C 1
ATOM 1071 O O . TYR A 1 136 ? 8.696 -1.280 -2.850 1.00 94.06 136 TYR A O 1
ATOM 1079 N N . ALA A 1 137 ? 8.990 -1.260 -0.625 1.00 94.56 137 ALA A N 1
ATOM 1080 C CA . ALA A 1 137 ? 10.302 -0.621 -0.672 1.00 94.56 137 ALA A CA 1
ATOM 1081 C C . ALA A 1 137 ? 11.353 -1.506 -1.362 1.00 94.56 137 ALA A C 1
ATOM 1083 O O . ALA A 1 137 ? 12.134 -1.011 -2.171 1.00 94.56 137 ALA A O 1
ATOM 1084 N N . SER A 1 138 ? 11.357 -2.815 -1.089 1.00 95.06 138 SER A N 1
ATOM 1085 C CA . SER A 1 138 ? 12.283 -3.757 -1.729 1.00 95.06 138 SER A CA 1
ATOM 1086 C C . SER A 1 138 ? 12.053 -3.853 -3.239 1.00 95.06 138 SER A C 1
ATOM 1088 O O . SER A 1 138 ? 13.011 -3.810 -4.009 1.00 95.06 138 SER A O 1
ATOM 1090 N N . ALA A 1 139 ? 10.790 -3.885 -3.673 1.00 95.75 139 ALA A N 1
ATOM 1091 C CA . ALA A 1 139 ? 10.431 -3.877 -5.085 1.00 95.75 139 ALA A CA 1
ATOM 1092 C C . ALA A 1 139 ? 10.814 -2.554 -5.765 1.00 95.75 139 ALA A C 1
ATOM 1094 O O . ALA A 1 139 ? 11.402 -2.575 -6.843 1.00 95.75 139 ALA A O 1
ATOM 1095 N N . LEU A 1 140 ? 10.561 -1.412 -5.112 1.00 97.06 140 LEU A N 1
ATOM 1096 C CA . LEU A 1 140 ? 10.991 -0.098 -5.594 1.00 97.06 140 LEU A CA 1
ATOM 1097 C C . LEU A 1 140 ? 12.505 -0.063 -5.830 1.00 97.06 140 LEU A C 1
ATOM 1099 O O . LEU A 1 140 ? 12.945 0.336 -6.904 1.00 97.06 140 LEU A O 1
ATOM 1103 N N . ILE A 1 141 ? 13.297 -0.516 -4.855 1.00 97.00 141 ILE A N 1
ATOM 1104 C CA . ILE A 1 141 ? 14.758 -0.590 -4.985 1.00 97.00 141 ILE A CA 1
ATOM 1105 C C . ILE A 1 141 ? 15.144 -1.503 -6.154 1.00 97.00 141 ILE A C 1
ATOM 1107 O O . ILE A 1 141 ? 15.978 -1.115 -6.967 1.00 97.00 141 ILE A O 1
ATOM 1111 N N . GLY A 1 142 ? 14.508 -2.671 -6.288 1.00 96.44 142 GLY A N 1
ATOM 1112 C CA . GLY A 1 142 ? 14.744 -3.586 -7.407 1.00 96.44 142 GLY A CA 1
ATOM 1113 C C . GLY A 1 142 ? 14.496 -2.938 -8.773 1.00 96.44 142 GLY A C 1
ATOM 1114 O O . GLY A 1 142 ? 15.343 -3.029 -9.660 1.00 96.44 142 GLY A O 1
ATOM 1115 N N . PHE A 1 143 ? 13.385 -2.217 -8.932 1.00 97.00 143 PHE A N 1
ATOM 1116 C CA . PHE A 1 143 ? 13.073 -1.501 -10.171 1.00 97.00 143 PHE A CA 1
ATOM 1117 C C . PHE A 1 143 ? 14.023 -0.331 -10.445 1.00 97.00 143 PHE A C 1
ATOM 1119 O O . PHE A 1 143 ? 14.396 -0.104 -11.595 1.00 97.00 143 PHE A O 1
ATOM 1126 N N . LEU A 1 144 ? 14.464 0.390 -9.412 1.00 96.75 144 LEU A N 1
ATOM 1127 C CA . LEU A 1 144 ? 15.459 1.453 -9.569 1.00 96.75 144 LEU A CA 1
ATOM 1128 C C . LEU A 1 144 ? 16.825 0.893 -9.983 1.00 96.75 144 LEU A C 1
ATOM 1130 O O . LEU A 1 144 ? 17.461 1.465 -10.862 1.00 96.75 144 LEU A O 1
ATOM 1134 N N . ILE A 1 145 ? 17.248 -0.239 -9.410 1.00 96.25 145 ILE A N 1
ATOM 1135 C CA . ILE A 1 145 ? 18.472 -0.945 -9.818 1.00 96.25 145 ILE A CA 1
ATOM 1136 C C . ILE A 1 145 ? 18.363 -1.409 -11.273 1.00 96.25 145 ILE A C 1
ATOM 1138 O O . ILE A 1 145 ? 19.301 -1.237 -12.045 1.00 96.25 145 ILE A O 1
ATOM 1142 N N . ALA A 1 146 ? 17.219 -1.964 -11.676 1.00 93.12 146 ALA A N 1
ATOM 1143 C CA . ALA A 1 146 ? 17.007 -2.370 -13.061 1.00 93.12 146 ALA A CA 1
ATOM 1144 C C . ALA A 1 146 ? 17.073 -1.175 -14.028 1.00 93.12 146 ALA A C 1
ATOM 1146 O O . ALA A 1 146 ? 17.707 -1.263 -15.081 1.00 93.12 146 ALA A O 1
ATOM 1147 N N . ALA A 1 147 ? 16.481 -0.036 -13.656 1.00 93.81 147 ALA A N 1
ATOM 1148 C CA . ALA A 1 147 ? 16.534 1.187 -14.450 1.00 93.81 147 ALA A CA 1
ATOM 1149 C C . ALA A 1 147 ? 17.970 1.720 -14.592 1.00 93.81 147 ALA A C 1
ATOM 1151 O O . ALA A 1 147 ? 18.397 2.034 -15.704 1.00 93.81 147 ALA A O 1
ATOM 1152 N N . THR A 1 148 ? 18.739 1.786 -13.498 1.00 93.81 148 THR A N 1
ATOM 1153 C CA . THR A 1 148 ? 20.134 2.256 -13.541 1.00 93.81 148 THR A CA 1
ATOM 1154 C C . THR A 1 148 ? 21.034 1.297 -14.309 1.00 93.81 148 THR A C 1
ATOM 1156 O O . THR A 1 148 ? 21.837 1.745 -15.122 1.00 93.81 148 THR A O 1
ATOM 1159 N N . TRP A 1 149 ? 20.863 -0.013 -14.127 1.00 92.81 149 TRP A N 1
ATOM 1160 C CA . TRP A 1 149 ? 21.580 -1.028 -14.896 1.00 92.81 149 TRP A CA 1
ATOM 1161 C C . TRP A 1 149 ? 21.326 -0.887 -16.397 1.00 92.81 149 TRP A C 1
ATOM 1163 O O . TRP A 1 149 ? 22.264 -0.896 -17.193 1.00 92.81 149 TRP A O 1
ATOM 1173 N N . THR A 1 150 ? 20.062 -0.702 -16.783 1.00 91.69 150 THR A N 1
ATOM 1174 C CA . THR A 1 150 ? 19.669 -0.521 -18.186 1.00 91.69 150 THR A CA 1
ATOM 1175 C C . THR A 1 150 ? 20.278 0.747 -18.780 1.00 91.69 150 THR A C 1
ATOM 1177 O O . THR A 1 150 ? 20.726 0.728 -19.918 1.00 91.69 150 THR A O 1
ATOM 1180 N N . LEU A 1 151 ? 20.355 1.839 -18.013 1.00 90.31 151 LEU A N 1
ATOM 1181 C CA . LEU A 1 151 ? 21.015 3.072 -18.455 1.00 90.31 151 LEU A CA 1
ATOM 1182 C C . LEU A 1 151 ? 22.531 2.909 -18.619 1.00 90.31 151 LEU A C 1
ATOM 1184 O O . LEU A 1 151 ? 23.101 3.490 -19.531 1.00 90.31 151 LEU A O 1
ATOM 1188 N N . LEU A 1 152 ? 23.182 2.128 -17.753 1.00 90.00 152 LEU A N 1
ATOM 1189 C CA . LEU A 1 152 ? 24.630 1.896 -17.815 1.00 90.00 152 LEU A CA 1
ATOM 1190 C C . LEU A 1 152 ? 25.044 0.947 -18.947 1.00 90.00 152 LEU A C 1
ATOM 1192 O O . LEU A 1 152 ? 26.166 1.037 -19.429 1.00 90.00 152 LEU A O 1
ATOM 1196 N N . THR A 1 153 ? 24.169 0.015 -19.327 1.00 83.62 153 THR A N 1
ATOM 1197 C CA . THR A 1 153 ? 24.463 -1.030 -20.326 1.00 83.62 153 THR A CA 1
ATOM 1198 C C . THR A 1 153 ? 23.811 -0.789 -21.685 1.00 83.62 153 THR A C 1
ATOM 1200 O O . THR A 1 153 ? 24.237 -1.379 -22.674 1.00 83.62 153 THR A O 1
ATOM 1203 N N . GLY A 1 154 ? 22.758 0.029 -21.730 1.00 66.69 154 GLY A N 1
ATOM 1204 C CA . GLY A 1 154 ? 21.962 0.320 -22.920 1.00 66.69 154 GLY A CA 1
ATOM 1205 C C . GLY A 1 154 ? 22.263 1.658 -23.596 1.00 66.69 154 GLY A C 1
ATOM 1206 O O . GLY A 1 154 ? 21.610 1.949 -24.599 1.00 66.69 154 GLY A O 1
ATOM 1207 N N . LEU A 1 155 ? 23.198 2.455 -23.058 1.00 56.25 155 LEU A N 1
ATOM 1208 C CA . LEU A 1 155 ? 23.809 3.599 -23.749 1.00 56.25 155 LEU A CA 1
ATOM 1209 C C . LEU A 1 155 ? 25.061 3.168 -24.520 1.00 56.25 155 LEU A C 1
ATOM 1211 O O . LEU A 1 155 ? 25.836 2.358 -23.964 1.00 56.25 155 LEU A O 1
#

pLDDT: mean 86.47, std 14.03, range [41.34, 98.0]

Nearest PDB structures (foldseek):
  6ixe-assembly1_A  TM=3.813E-01  e=1.851E+00  Homo sapiens
  6mrt-assembly1_A  TM=3.606E-01  e=2.512E+00  Escherichia coli K-12
  8i4v-assembly1_A  TM=2.493E-01  e=9.443E+00  Saccharomyces cerevisiae S288C

Radius of gyration: 23.35 Å; Cα contacts (8 Å, |Δi|>4): 115; chains: 1; bounding box: 56×39×61 Å

Secondary structure (DSSP, 8-state):
-PPPGGG-TT--HHHHHHHHHHHHHHHHHHHHHHHHHHHHHHHHHHHHHHHHHHHHHTT-HHHHHHHHHHHHHHHHHHHHHHHHHHHHHHHHHHHHHHHHHHHHHHHS-GGG-HHHHHHHHTTT-TTHHHHHHHHHHHHHHHHHHHHHHHHHHH-

Solvent-accessible surface area (backbone atoms only — not comparable to full-atom values): 8204 Å² total; per-residue (Å²): 143,74,86,70,92,75,80,73,72,75,74,47,74,69,53,52,54,49,52,50,51,50,28,50,51,47,23,51,53,35,52,50,49,52,58,52,52,52,52,52,46,54,54,54,47,51,52,39,53,50,49,27,52,52,23,54,75,71,69,33,41,71,56,19,30,51,40,15,51,50,42,26,52,50,25,51,52,54,40,55,49,48,57,50,38,54,52,52,24,47,55,18,48,58,50,42,38,60,51,27,50,55,48,16,71,74,70,72,44,67,82,61,31,51,60,54,53,51,54,66,59,39,79,77,53,68,62,70,84,43,49,63,56,49,52,32,50,51,50,24,51,52,21,49,51,50,27,52,51,32,57,71,69,58,102

Foldseek 3Di:
DDDDPPPVPDPDPVNLVVLLVVLVVQLVVLVVVLVVLLVCLVVVLVVLVVQLVVCVVVLNLVSNLVSLVVQLVSLVVSLVVLVVSVVSNVVSLVSNQVSQVVVCVVPVPNVSSVSVVVVVVCVVVPPP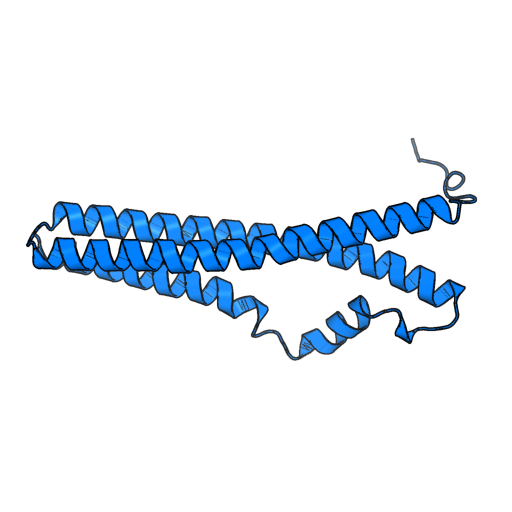SCVSSVVSVVSNVVSVVSNVVSVVPSD